Protein AF-A0A2A3YJY1-F1 (afdb_monomer)

InterPro domains:
  IPR009937 Putative Actinobacterial Holin-X, holin superfamily III [PF07332] (18-132)

Foldseek 3Di:
DDDDPPDVPDDPPPQPPVNVVVVVVVVVVVVVVVVVVVVVVVVVVVVVVVVVVVVVVVVVVVVVVVVVVVVLVVQLVVVVVVVDDSVVSNVVSVVVVVVVVVVVVVVVVVVVVVDDDPPVVVVVVVVVVVVVVPPDPPPPPPCVVVCCVVPVPDDDDPDD

pLDDT: mean 82.53, std 15.8, range [40.16, 98.38]

Radius of gyration: 38.74 Å; Cα contacts (8 Å, |Δi|>4): 19; chains: 1; bounding box: 113×34×99 Å

Solvent-accessible surface area (backbone atoms only — not comparable to full-atom values): 9510 Å² total; per-residue (Å²): 136,83,88,83,81,88,67,90,81,63,75,85,73,74,72,47,74,68,56,53,54,48,52,53,50,52,52,54,51,50,51,54,52,50,52,49,54,52,52,50,51,52,52,50,54,50,51,52,54,51,47,51,53,53,52,52,50,50,51,50,50,51,50,52,54,52,51,48,55,50,48,53,51,50,51,22,54,52,46,24,73,75,72,41,53,69,71,58,20,47,49,50,54,50,50,53,51,51,51,52,48,51,53,52,49,50,52,49,51,58,51,55,73,67,60,72,77,63,63,70,59,54,53,51,52,49,50,52,50,44,63,73,68,60,72,74,78,83,72,75,75,67,60,67,70,59,47,47,75,75,60,65,77,81,87,78,82,84,75,133

Sequence (160 aa):
MINTTNDPSTPPTQRSIGELVQSIRDELLGVVHHEIDIAKKEITGIAIKAGIIAACAAVLLFLLLSAWVMLLFAAATGLQALGLPYWGAFLIVAGVFILIGAIAGLVAFLVFKKIKAPETTIETAQSAVDAVQGKRRSNAVSYDDTFEELYGKQVSSRTE

Secondary structure (DSSP, 8-state):
-------TTS------HHHHHHHHHHHHHHHHHHHHHHHHHHHHHHHHHHHHHHHHHHHHHHHHHHHHHHHHHHHHHHHHHTT--HHHHHHHHHHHHHHHHHHHHHHHHHHHHH----HHHHHHHHHHHHHHTT--------HHHHHHHHH-S-------

Organism: NCBI:txid47845

Structure (mmCIF, N/CA/C/O backbone):
data_AF-A0A2A3YJY1-F1
#
_entry.id   AF-A0A2A3YJY1-F1
#
loop_
_atom_site.group_PDB
_atom_site.id
_atom_site.type_symbol
_atom_site.label_atom_id
_atom_site.label_alt_id
_atom_site.label_comp_id
_atom_site.label_asym_id
_atom_site.label_entity_id
_atom_site.label_seq_id
_atom_site.pdbx_PDB_ins_code
_atom_site.Cartn_x
_atom_site.Cartn_y
_atom_site.Cartn_z
_atom_site.occupancy
_atom_site.B_iso_or_equiv
_atom_site.auth_seq_id
_atom_site.auth_comp_id
_atom_site.auth_asym_id
_atom_site.auth_atom_id
_atom_site.pdbx_PDB_model_num
ATOM 1 N N . MET A 1 1 ? 2.215 5.989 57.780 1.00 40.16 1 MET A N 1
ATOM 2 C CA . MET A 1 1 ? 1.548 6.471 59.008 1.00 40.16 1 MET A CA 1
ATOM 3 C C . MET A 1 1 ? 0.056 6.492 58.728 1.00 40.16 1 MET A C 1
ATOM 5 O O . MET A 1 1 ? -0.365 7.231 57.852 1.00 40.16 1 MET A O 1
ATOM 9 N N . ILE A 1 2 ? -0.700 5.592 59.355 1.00 46.91 2 ILE A N 1
ATOM 10 C CA . ILE A 1 2 ? -2.145 5.423 59.147 1.00 46.91 2 ILE A CA 1
ATOM 11 C C . ILE A 1 2 ? -2.829 6.370 60.136 1.00 46.91 2 ILE A C 1
ATOM 13 O O . ILE A 1 2 ? -2.597 6.241 61.335 1.00 46.91 2 ILE A O 1
ATOM 17 N N . ASN A 1 3 ? -3.599 7.348 59.655 1.00 50.44 3 ASN A N 1
ATOM 18 C CA . ASN A 1 3 ? -4.328 8.259 60.535 1.00 50.44 3 ASN A CA 1
ATOM 19 C C . ASN A 1 3 ? -5.602 7.560 61.032 1.00 50.44 3 ASN A C 1
ATOM 21 O O . ASN A 1 3 ? -6.593 7.470 60.312 1.00 50.44 3 ASN A O 1
ATOM 25 N N . THR A 1 4 ? -5.543 7.006 62.240 1.00 64.31 4 THR A N 1
ATOM 26 C CA . THR A 1 4 ? -6.674 6.398 62.944 1.00 64.31 4 THR A CA 1
ATOM 27 C C . THR A 1 4 ? -7.282 7.427 63.898 1.00 64.31 4 THR A C 1
ATOM 29 O O . THR A 1 4 ? -6.865 7.526 65.049 1.00 64.31 4 THR A O 1
ATOM 32 N N . THR A 1 5 ? -8.276 8.190 63.446 1.00 55.41 5 THR A N 1
ATOM 33 C CA . THR A 1 5 ? -9.121 9.014 64.327 1.00 55.41 5 THR A CA 1
ATOM 34 C C . THR A 1 5 ? -10.556 8.498 64.273 1.00 55.41 5 THR A C 1
ATOM 36 O O . THR A 1 5 ? -11.427 9.108 63.661 1.00 55.41 5 THR A O 1
ATOM 39 N N . ASN A 1 6 ? -10.791 7.337 64.891 1.00 61.62 6 ASN A N 1
ATOM 40 C CA . ASN A 1 6 ? -12.126 6.968 65.360 1.00 61.62 6 ASN A CA 1
ATOM 41 C C . ASN A 1 6 ? -12.309 7.636 66.728 1.00 61.62 6 ASN A C 1
ATOM 43 O O . ASN A 1 6 ? -11.889 7.090 67.746 1.00 61.62 6 ASN A O 1
ATOM 47 N N . ASP A 1 7 ? -12.869 8.844 66.726 1.00 58.28 7 ASP A N 1
ATOM 48 C CA . ASP A 1 7 ? -13.329 9.531 67.933 1.00 58.28 7 ASP A CA 1
ATOM 49 C C . ASP A 1 7 ? -14.748 9.029 68.282 1.00 58.28 7 ASP A C 1
ATOM 51 O O . ASP A 1 7 ? -15.669 9.223 67.482 1.00 58.28 7 ASP A O 1
ATOM 55 N N . PRO A 1 8 ? -14.960 8.375 69.441 1.00 59.31 8 PRO A N 1
ATOM 56 C CA . PRO A 1 8 ? -16.263 7.847 69.853 1.00 59.31 8 PRO A CA 1
ATOM 57 C C . PRO A 1 8 ? -17.280 8.922 70.295 1.00 59.31 8 PRO A C 1
ATOM 59 O O . PRO A 1 8 ? -18.373 8.570 70.734 1.00 59.31 8 PRO A O 1
ATOM 62 N N . SER A 1 9 ? -16.952 10.215 70.188 1.00 53.97 9 SER A N 1
ATOM 63 C CA . SER A 1 9 ? -17.766 11.327 70.715 1.00 53.97 9 SER A CA 1
ATOM 64 C C . SER A 1 9 ? -18.674 12.008 69.683 1.00 53.97 9 SER A C 1
ATOM 66 O O . SER A 1 9 ? -19.394 12.945 70.027 1.00 53.97 9 SER A O 1
ATOM 68 N N . THR A 1 10 ? -18.668 11.566 68.422 1.00 56.56 10 THR A N 1
ATOM 69 C CA . THR A 1 10 ? -19.586 12.102 67.404 1.00 56.56 10 THR A CA 1
ATOM 70 C C . THR A 1 10 ? -20.846 11.231 67.386 1.00 56.56 10 THR A C 1
ATOM 72 O O . THR A 1 10 ? -20.720 10.025 67.159 1.00 56.56 10 THR A O 1
ATOM 75 N N . PRO A 1 11 ? -22.058 11.773 67.632 1.00 55.31 11 PRO A N 1
ATOM 76 C CA . PRO A 1 11 ? -23.281 10.990 67.482 1.00 55.31 11 PRO A CA 1
ATOM 77 C C . PRO A 1 11 ? -23.315 10.407 66.064 1.00 55.31 11 PRO A C 1
ATOM 79 O O . PRO A 1 11 ? -22.800 11.060 65.154 1.00 55.31 11 PRO A O 1
ATOM 82 N N . PRO A 1 12 ? -23.881 9.208 65.838 1.00 57.81 12 PRO A N 1
ATOM 83 C CA . PRO A 1 12 ? -24.024 8.675 64.492 1.00 57.81 12 PRO A CA 1
ATOM 84 C C . PRO A 1 12 ? -24.891 9.654 63.702 1.00 57.81 12 PRO A C 1
ATOM 86 O O . PRO A 1 12 ? -26.117 9.637 63.810 1.00 57.81 12 PRO A O 1
ATOM 89 N N . THR A 1 13 ? -24.258 10.560 62.956 1.00 60.91 13 THR A N 1
ATOM 90 C CA . THR A 1 13 ? -24.938 11.448 62.026 1.00 60.91 13 THR A CA 1
ATOM 91 C C . THR A 1 13 ? -25.594 10.519 61.024 1.00 60.91 13 THR A C 1
ATOM 93 O O . THR A 1 13 ? -24.915 9.918 60.190 1.00 60.91 13 THR A O 1
ATOM 96 N N . GLN A 1 14 ? -26.902 10.305 61.175 1.00 63.47 14 GLN A N 1
ATOM 97 C CA . GLN A 1 14 ? -27.704 9.602 60.188 1.00 63.47 14 GLN A CA 1
ATOM 98 C C . GLN A 1 14 ? -27.512 10.381 58.891 1.00 63.47 14 GLN A C 1
ATOM 100 O O . GLN A 1 14 ? -28.045 11.482 58.761 1.00 63.47 14 GLN A O 1
ATOM 105 N N . ARG A 1 15 ? -26.667 9.862 57.988 1.00 65.81 15 ARG A N 1
ATOM 106 C CA . ARG A 1 15 ? -26.439 10.475 56.677 1.00 65.81 15 ARG A CA 1
ATOM 107 C C . ARG A 1 15 ? -27.800 10.758 56.072 1.00 65.81 15 ARG A C 1
ATOM 109 O O . ARG A 1 15 ? -28.651 9.863 56.035 1.00 65.81 15 ARG A O 1
ATOM 116 N N . SER A 1 16 ? -28.021 11.994 55.640 1.00 81.12 16 SER A N 1
ATOM 117 C CA . SER A 1 16 ? -29.314 12.326 55.056 1.00 81.12 16 SER A CA 1
ATOM 118 C C . SER A 1 16 ? -29.502 11.513 53.771 1.00 81.12 16 SER A C 1
ATOM 120 O O . SER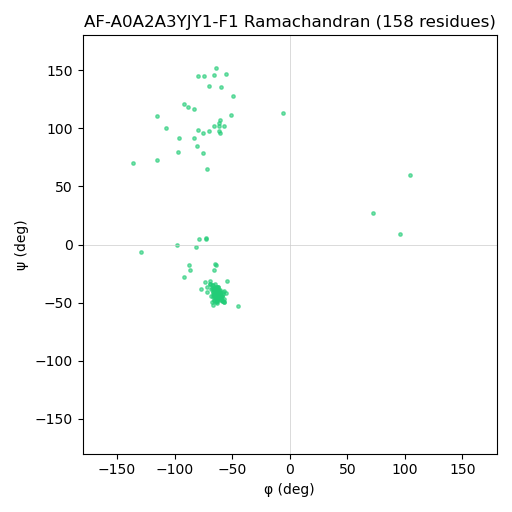 A 1 16 ? -28.535 11.173 53.086 1.00 81.12 16 SER A O 1
ATOM 122 N N . ILE A 1 17 ? -30.749 11.209 53.406 1.00 80.94 17 ILE A N 1
ATOM 123 C CA . ILE A 1 17 ? -31.055 10.511 52.144 1.00 80.94 17 ILE A CA 1
ATOM 124 C C . ILE A 1 17 ? -30.440 11.260 50.946 1.00 80.94 17 ILE A C 1
ATOM 126 O O . ILE A 1 17 ? -30.006 10.633 49.982 1.00 80.94 17 ILE A O 1
ATOM 130 N N . GLY A 1 18 ? -30.331 12.591 51.039 1.00 84.19 18 GLY A N 1
ATOM 131 C CA . GLY A 1 18 ? -29.643 13.416 50.048 1.00 84.19 18 GLY A CA 1
ATOM 132 C C . GLY A 1 18 ? -28.150 13.101 49.930 1.00 84.19 18 GLY A C 1
ATOM 133 O O . GLY A 1 18 ? -27.657 12.944 48.818 1.00 84.19 18 GLY A O 1
ATOM 134 N N . GLU A 1 19 ?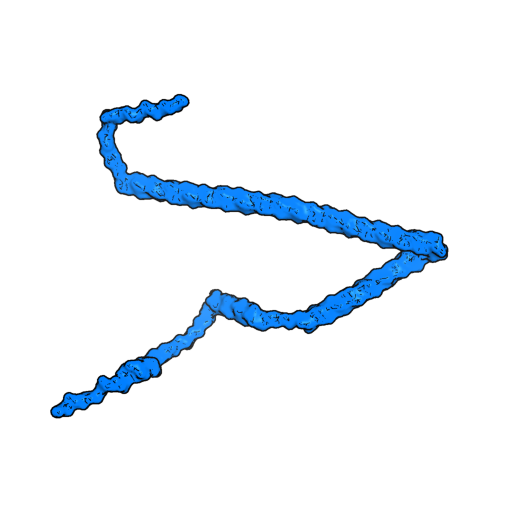 -27.450 12.922 51.051 1.00 84.12 19 GLU A N 1
ATOM 135 C CA . GLU A 1 19 ? -26.019 12.576 51.070 1.00 84.12 19 GLU A CA 1
ATOM 136 C C . GLU A 1 19 ? -25.763 11.151 50.560 1.00 84.12 19 GLU A C 1
ATOM 138 O O . GLU A 1 19 ? -24.762 10.908 49.891 1.00 84.12 19 GLU A O 1
ATOM 143 N N . LEU A 1 20 ? -26.681 10.213 50.823 1.00 86.12 20 LEU A N 1
ATOM 144 C CA . LEU A 1 20 ? -26.573 8.825 50.357 1.00 86.12 20 LEU A CA 1
ATOM 145 C C . LEU A 1 20 ? -26.811 8.700 48.843 1.00 86.12 20 LEU A C 1
ATOM 147 O O . LEU A 1 20 ? -26.106 7.976 48.145 1.00 86.12 20 LEU A O 1
ATOM 151 N N . VAL A 1 21 ? -27.793 9.436 48.314 1.00 88.31 21 VAL A N 1
ATOM 152 C CA . VAL A 1 21 ? -28.033 9.511 46.864 1.00 88.31 21 VAL A CA 1
ATOM 153 C C . VAL A 1 21 ? -26.858 10.183 46.160 1.00 88.31 21 VAL A C 1
ATOM 155 O O . VAL A 1 21 ? -26.482 9.763 45.065 1.00 88.31 21 VAL A O 1
ATOM 158 N N . GLN A 1 22 ? -26.269 11.207 46.777 1.00 87.81 22 GLN A N 1
ATOM 159 C CA . GLN A 1 22 ? -25.105 11.891 46.231 1.00 87.81 22 GLN A CA 1
ATOM 160 C C . GLN A 1 22 ? -23.875 10.974 46.203 1.00 87.81 22 GLN A C 1
ATOM 162 O O . GLN A 1 22 ? -23.248 10.865 45.154 1.00 87.81 22 GLN A O 1
ATOM 167 N N . SER A 1 23 ? -23.612 10.210 47.270 1.00 86.94 23 SER A N 1
ATOM 168 C CA . SER A 1 23 ? -22.491 9.260 47.289 1.00 86.94 23 SER A CA 1
ATOM 169 C C . SER A 1 23 ? -22.646 8.136 46.261 1.00 86.94 23 SER A C 1
ATOM 171 O O . SER A 1 23 ? -21.685 7.805 45.577 1.00 86.94 23 SER A O 1
ATOM 173 N N . ILE A 1 24 ? -23.858 7.589 46.087 1.00 89.31 24 ILE A N 1
ATOM 174 C CA . ILE A 1 24 ? -24.114 6.556 45.066 1.00 89.31 24 ILE A CA 1
ATOM 175 C C . ILE A 1 24 ? -23.894 7.121 43.655 1.00 89.31 24 ILE A C 1
ATOM 177 O O . ILE A 1 24 ? -23.320 6.450 42.801 1.00 89.31 24 ILE A O 1
ATOM 181 N N . ARG A 1 25 ? -24.324 8.360 43.385 1.00 88.50 25 ARG A N 1
ATOM 182 C CA . ARG A 1 25 ? -24.078 9.009 42.085 1.00 88.50 25 ARG A CA 1
ATOM 183 C C . ARG A 1 25 ? -22.591 9.204 41.824 1.00 88.50 25 ARG A C 1
ATOM 185 O O . ARG A 1 25 ? -22.147 8.912 40.718 1.00 88.50 25 ARG A O 1
ATOM 192 N N . ASP A 1 26 ? -21.843 9.653 42.822 1.00 91.25 26 ASP A N 1
ATOM 193 C CA . ASP A 1 26 ? -20.402 9.864 42.695 1.00 91.25 26 ASP A CA 1
ATOM 194 C C . ASP A 1 26 ? -19.653 8.541 42.456 1.00 91.25 26 ASP A C 1
ATOM 196 O O . ASP A 1 26 ? -18.751 8.488 41.621 1.00 91.25 26 ASP A O 1
ATOM 200 N N . GLU A 1 27 ? -20.079 7.444 43.091 1.00 90.00 27 GLU A N 1
ATOM 201 C CA . GLU A 1 27 ? -19.541 6.101 42.834 1.00 90.00 27 GLU A CA 1
ATOM 202 C C . GLU A 1 27 ? -19.834 5.623 41.402 1.00 90.00 27 GLU A C 1
ATOM 204 O O . GLU A 1 27 ? -18.928 5.155 40.707 1.00 90.00 27 GLU A O 1
ATOM 209 N N . LEU A 1 28 ? -21.070 5.797 40.916 1.00 90.94 28 LEU A N 1
ATOM 210 C CA . LEU A 1 28 ? -21.439 5.431 39.543 1.00 90.94 28 LEU A CA 1
ATOM 211 C C . LEU A 1 28 ? -20.686 6.271 38.501 1.00 90.94 28 LEU A C 1
ATOM 213 O O . LEU A 1 28 ? -20.213 5.734 37.497 1.00 90.94 28 LEU A O 1
ATOM 217 N N . LEU A 1 29 ? -20.531 7.576 38.743 1.00 92.69 29 LEU A N 1
ATOM 218 C CA . LEU A 1 29 ? -19.733 8.458 37.891 1.00 92.69 29 LEU A CA 1
ATOM 219 C C . LEU A 1 29 ? -18.254 8.059 37.903 1.00 92.69 29 LEU A C 1
ATOM 221 O O . LEU A 1 29 ? -17.613 8.104 36.852 1.00 92.69 29 LEU A O 1
ATOM 225 N N . GLY A 1 30 ? -17.726 7.630 39.052 1.00 92.44 30 GLY A N 1
ATOM 226 C CA . GLY A 1 30 ? -16.366 7.113 39.182 1.00 92.44 30 GLY A CA 1
ATOM 227 C C . GLY A 1 30 ? -16.119 5.866 38.330 1.00 92.44 30 GLY A C 1
ATOM 228 O O . GLY A 1 30 ? -15.113 5.801 37.625 1.00 92.44 30 GLY A O 1
ATOM 229 N N . VAL A 1 31 ? -17.057 4.913 38.319 1.00 93.81 31 VAL A N 1
ATOM 230 C CA . VAL A 1 31 ? -16.966 3.699 37.484 1.00 93.81 31 VAL A CA 1
ATOM 231 C C . VAL A 1 31 ? -16.982 4.043 35.995 1.00 93.81 31 VAL A C 1
ATOM 233 O O . VAL A 1 31 ? -16.150 3.540 35.244 1.00 93.81 31 VAL A O 1
ATOM 236 N N . VAL A 1 32 ? -17.878 4.936 35.563 1.00 94.69 32 VAL A N 1
ATOM 237 C CA . VAL A 1 32 ? -17.947 5.356 34.152 1.00 94.69 32 VAL A CA 1
ATOM 238 C C . VAL A 1 32 ? -16.646 6.029 33.708 1.00 94.69 32 VAL A C 1
ATOM 240 O O . VAL A 1 32 ? -16.124 5.699 32.646 1.00 94.69 32 VAL A O 1
ATOM 243 N N . HIS A 1 33 ? -16.087 6.936 34.517 1.00 95.19 33 HIS A N 1
ATOM 244 C CA . HIS A 1 33 ? -14.799 7.568 34.201 1.00 95.19 33 HIS A CA 1
ATOM 245 C C . HIS A 1 33 ? -13.659 6.549 34.158 1.00 95.19 33 HIS A C 1
ATOM 247 O O . HIS A 1 33 ? -12.810 6.627 33.273 1.00 95.19 33 HIS A O 1
ATOM 253 N N . HIS A 1 34 ? -13.664 5.568 35.061 1.00 94.75 34 HIS A N 1
ATOM 254 C CA . HIS A 1 34 ? -12.671 4.500 35.058 1.00 94.75 34 HIS A CA 1
ATOM 255 C C . HIS A 1 34 ? -12.727 3.661 33.775 1.00 94.75 34 HIS A C 1
ATOM 257 O O . HIS A 1 34 ? -11.692 3.411 33.156 1.00 94.75 34 HIS A O 1
ATOM 263 N N . GLU A 1 35 ? -13.929 3.285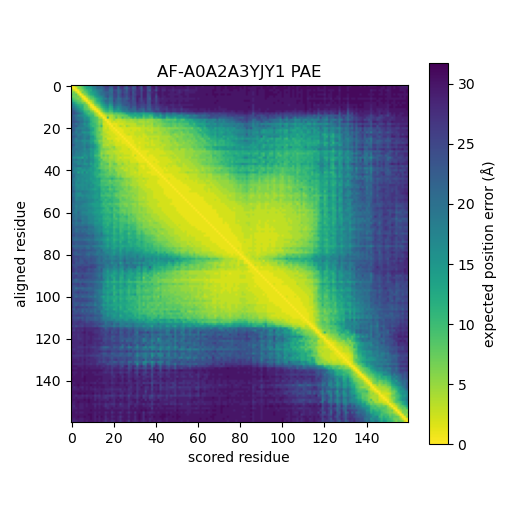 33.339 1.00 92.62 35 GLU A N 1
ATOM 264 C CA . GLU A 1 35 ? -14.129 2.518 32.107 1.00 92.62 35 GLU A CA 1
ATOM 265 C C . GLU A 1 35 ? -13.686 3.320 30.874 1.00 92.62 35 GLU A C 1
ATOM 267 O O . GLU A 1 35 ? -13.007 2.798 29.988 1.00 92.62 35 GLU A O 1
ATOM 272 N N . ILE A 1 36 ? -13.987 4.624 30.848 1.00 95.06 36 ILE A N 1
ATOM 273 C CA . ILE A 1 36 ? -13.514 5.539 29.802 1.00 95.06 36 ILE A CA 1
ATOM 274 C C . ILE A 1 36 ? -11.985 5.629 29.806 1.00 95.06 36 ILE A C 1
ATOM 276 O O . ILE A 1 36 ? -11.373 5.599 28.739 1.00 95.06 36 ILE A O 1
ATOM 280 N N . ASP A 1 37 ? -11.350 5.723 30.974 1.00 96.12 37 ASP A N 1
ATOM 281 C CA . ASP A 1 37 ? -9.892 5.799 31.085 1.00 96.12 37 ASP A CA 1
ATOM 282 C C . ASP A 1 37 ? -9.209 4.521 30.585 1.00 96.12 37 ASP A C 1
ATOM 284 O O . ASP A 1 37 ? -8.156 4.593 29.939 1.00 96.12 37 ASP A O 1
ATOM 288 N N . ILE A 1 38 ? -9.803 3.353 30.844 1.00 95.31 38 ILE A N 1
ATOM 289 C CA . ILE A 1 38 ? -9.328 2.072 30.310 1.00 95.31 38 ILE A CA 1
ATOM 290 C C . ILE A 1 38 ? -9.511 2.036 28.791 1.00 95.31 38 ILE A C 1
ATOM 292 O O . ILE A 1 38 ? -8.533 1.825 28.069 1.00 95.31 38 ILE A O 1
ATOM 296 N N . ALA A 1 39 ? -10.719 2.322 28.298 1.00 94.62 39 ALA A N 1
ATOM 297 C CA . ALA A 1 39 ? -11.017 2.327 26.867 1.00 94.62 39 ALA A CA 1
ATOM 298 C C . ALA A 1 39 ? -10.108 3.305 26.105 1.00 94.62 39 ALA A C 1
ATOM 300 O O . ALA A 1 39 ? -9.563 2.985 25.048 1.00 94.62 39 ALA A O 1
ATOM 301 N N . LYS A 1 40 ? -9.856 4.489 26.673 1.00 94.94 40 LYS A N 1
ATOM 302 C CA . LYS A 1 40 ? -8.946 5.487 26.105 1.00 94.94 40 LYS A CA 1
ATOM 303 C C . LYS A 1 40 ? -7.515 4.968 26.017 1.00 94.94 40 LYS A C 1
ATOM 305 O O . LYS A 1 40 ? -6.852 5.203 25.004 1.00 94.94 40 LYS A O 1
ATOM 310 N N . LYS A 1 41 ? -7.020 4.269 27.043 1.00 95.69 41 LYS A N 1
ATOM 311 C CA . LYS A 1 41 ? -5.683 3.651 27.019 1.00 95.69 41 LYS A CA 1
ATOM 312 C C . LYS A 1 41 ? -5.587 2.569 25.949 1.00 95.69 41 LYS A C 1
ATOM 314 O O . LYS A 1 41 ? -4.597 2.544 25.219 1.00 95.69 41 LYS A O 1
ATOM 319 N N . GLU A 1 42 ? -6.608 1.727 25.823 1.00 93.38 42 GLU A N 1
ATOM 320 C CA . GLU A 1 42 ? -6.648 0.671 24.809 1.00 93.38 42 GLU A CA 1
ATOM 321 C C . GLU A 1 42 ? -6.637 1.257 23.392 1.00 93.38 42 GLU A C 1
ATOM 323 O O . GLU A 1 42 ? -5.760 0.924 22.589 1.00 93.38 42 GLU A O 1
ATOM 328 N N . ILE A 1 43 ? -7.520 2.221 23.116 1.00 96.38 43 ILE A N 1
ATOM 329 C CA . ILE A 1 43 ? -7.587 2.909 21.820 1.00 96.38 43 ILE A CA 1
ATOM 330 C C . ILE A 1 43 ? -6.271 3.627 21.513 1.00 96.38 43 ILE A C 1
ATOM 332 O O . ILE A 1 43 ? -5.773 3.548 20.391 1.00 96.38 43 ILE A O 1
ATOM 336 N N . THR A 1 44 ? -5.666 4.294 22.499 1.00 96.06 44 THR A N 1
ATOM 337 C CA . THR A 1 44 ? -4.378 4.982 22.314 1.00 96.06 44 THR A CA 1
ATOM 338 C C . THR A 1 44 ? -3.268 3.989 21.970 1.00 96.06 44 THR A C 1
ATOM 340 O O . THR A 1 44 ? -2.490 4.226 21.047 1.00 96.06 44 THR A O 1
ATOM 343 N N . GLY A 1 45 ? -3.208 2.848 22.663 1.00 93.81 45 GLY A N 1
ATOM 344 C CA . GLY A 1 45 ? -2.241 1.790 22.371 1.00 93.81 45 GLY A CA 1
ATOM 345 C C . GLY A 1 45 ? -2.400 1.220 20.960 1.00 93.81 45 GLY A C 1
ATOM 346 O O . GLY A 1 45 ? -1.403 1.026 20.258 1.00 93.81 45 GLY A O 1
ATOM 347 N N . ILE A 1 46 ? -3.643 1.002 20.518 1.00 95.50 46 ILE A N 1
ATOM 348 C CA . ILE A 1 46 ? -3.954 0.564 19.150 1.00 95.50 46 ILE A CA 1
ATOM 349 C C . ILE A 1 46 ? -3.535 1.635 18.138 1.00 95.50 46 ILE A C 1
ATOM 351 O 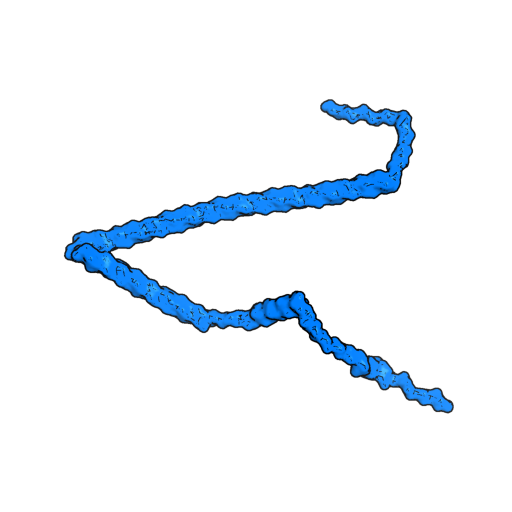O . ILE A 1 46 ? -2.848 1.315 17.169 1.00 95.50 46 ILE A O 1
ATOM 355 N N . ALA A 1 47 ? -3.881 2.901 18.377 1.00 96.69 47 ALA A N 1
ATOM 356 C CA . ALA A 1 47 ? -3.560 4.014 17.487 1.00 96.69 47 ALA A CA 1
ATOM 357 C C . ALA A 1 47 ? -2.047 4.195 17.305 1.00 96.69 47 ALA A C 1
ATOM 359 O O . ALA A 1 47 ? -1.584 4.377 16.182 1.00 96.69 47 ALA A O 1
ATOM 360 N N . ILE A 1 48 ? -1.261 4.082 18.382 1.00 97.25 48 ILE A N 1
ATOM 361 C CA . ILE A 1 48 ? 0.204 4.167 18.310 1.00 97.25 48 ILE A CA 1
ATOM 362 C C . ILE A 1 48 ? 0.766 3.015 17.472 1.00 97.25 48 ILE A C 1
ATOM 364 O O . ILE A 1 48 ? 1.557 3.249 16.560 1.00 97.25 48 ILE A O 1
ATOM 368 N N . LYS A 1 49 ? 0.344 1.771 17.739 1.00 95.88 49 LYS A N 1
ATOM 369 C CA . LYS A 1 49 ? 0.812 0.599 16.980 1.00 95.88 49 LYS A CA 1
ATOM 370 C C . LYS A 1 49 ? 0.440 0.702 15.503 1.00 95.88 49 LYS A C 1
ATOM 372 O O . LYS A 1 49 ? 1.293 0.490 14.646 1.00 95.88 49 LYS A O 1
ATOM 377 N N . ALA A 1 50 ? -0.805 1.069 15.208 1.00 97.00 50 ALA A N 1
ATOM 378 C CA . ALA A 1 50 ? -1.271 1.295 13.846 1.00 97.00 50 ALA A CA 1
ATOM 379 C C . ALA A 1 50 ? -0.485 2.424 13.163 1.00 97.00 50 ALA A C 1
ATOM 381 O O . ALA A 1 50 ? -0.087 2.275 12.012 1.00 97.00 50 ALA A O 1
ATOM 382 N N . GLY A 1 51 ? -0.190 3.510 13.884 1.00 97.56 51 GLY A N 1
ATOM 383 C CA . GLY A 1 51 ? 0.633 4.616 13.399 1.00 97.56 51 GLY A CA 1
ATOM 384 C C . GLY A 1 51 ? 2.057 4.185 13.046 1.00 97.56 51 GLY A C 1
ATOM 385 O O . GLY A 1 51 ? 2.552 4.542 11.981 1.00 97.56 51 GLY A O 1
ATOM 386 N N . ILE A 1 52 ? 2.695 3.362 13.885 1.00 98.12 52 ILE A N 1
ATOM 387 C CA . ILE A 1 52 ? 4.027 2.801 13.602 1.00 98.12 52 ILE A CA 1
ATOM 388 C C . ILE A 1 52 ? 3.979 1.904 12.364 1.00 98.12 52 ILE A C 1
ATOM 390 O O . ILE A 1 52 ? 4.810 2.054 11.473 1.00 98.12 52 ILE A O 1
ATOM 394 N N . ILE A 1 53 ? 2.995 1.004 12.274 1.00 97.81 53 ILE A N 1
ATOM 395 C CA . ILE A 1 53 ? 2.836 0.119 11.111 1.00 97.81 53 ILE A CA 1
ATOM 396 C C . ILE A 1 53 ? 2.631 0.945 9.839 1.00 97.81 53 ILE A C 1
ATOM 398 O O . ILE A 1 53 ? 3.288 0.684 8.836 1.00 97.81 53 ILE A O 1
ATOM 402 N N . ALA A 1 54 ? 1.771 1.963 9.883 1.00 97.88 54 ALA A N 1
ATOM 403 C CA . ALA A 1 54 ? 1.521 2.848 8.753 1.00 97.88 54 ALA A CA 1
ATOM 404 C C . ALA A 1 54 ? 2.782 3.626 8.345 1.00 97.88 54 ALA A C 1
ATOM 406 O O . ALA A 1 54 ? 3.091 3.705 7.158 1.00 97.88 54 ALA A O 1
ATOM 407 N N . ALA A 1 55 ? 3.546 4.143 9.311 1.00 98.00 55 ALA A N 1
ATOM 408 C CA . ALA A 1 55 ? 4.804 4.836 9.047 1.00 98.00 55 ALA A CA 1
ATOM 409 C C . ALA A 1 55 ? 5.844 3.899 8.414 1.00 98.00 55 ALA A C 1
ATOM 411 O O . ALA A 1 55 ? 6.433 4.234 7.387 1.00 98.00 55 ALA A O 1
ATOM 412 N N . CYS A 1 56 ? 6.032 2.698 8.970 1.00 98.06 56 CYS A N 1
ATOM 413 C CA . CYS A 1 56 ? 6.916 1.688 8.394 1.00 98.06 56 CYS A CA 1
ATOM 414 C C . CYS A 1 56 ? 6.464 1.278 6.989 1.00 98.06 56 CYS A C 1
ATOM 416 O O . CYS A 1 56 ? 7.294 1.200 6.090 1.00 98.06 56 CYS A O 1
ATOM 418 N N . ALA A 1 57 ? 5.165 1.064 6.773 1.00 98.12 57 ALA A N 1
ATOM 419 C CA . ALA A 1 57 ? 4.618 0.736 5.461 1.00 98.12 57 ALA A CA 1
ATOM 420 C C . ALA A 1 57 ? 4.857 1.862 4.445 1.00 98.12 57 ALA A C 1
ATOM 422 O O . ALA A 1 57 ? 5.241 1.581 3.312 1.00 98.12 57 ALA A O 1
ATOM 423 N N . ALA A 1 58 ? 4.703 3.127 4.847 1.00 98.12 58 ALA A N 1
ATOM 424 C CA . ALA A 1 58 ? 4.984 4.276 3.990 1.00 98.12 58 ALA A CA 1
ATOM 425 C C . ALA A 1 58 ? 6.469 4.352 3.602 1.00 98.12 58 ALA A C 1
ATOM 427 O O . ALA A 1 58 ? 6.789 4.524 2.426 1.00 98.12 58 ALA A O 1
ATOM 428 N N . VAL A 1 59 ? 7.375 4.164 4.567 1.00 98.38 59 VAL A N 1
ATOM 429 C CA . VAL A 1 59 ? 8.825 4.133 4.315 1.00 98.38 59 VAL A CA 1
ATOM 430 C C . VAL A 1 59 ? 9.190 2.964 3.401 1.00 98.38 59 VAL A C 1
ATOM 432 O O . VAL A 1 59 ? 9.892 3.160 2.413 1.00 98.38 59 VAL A O 1
ATOM 435 N N . LEU A 1 60 ? 8.681 1.761 3.678 1.00 98.25 60 LEU A N 1
ATOM 436 C CA . LEU A 1 60 ? 8.905 0.587 2.836 1.00 98.25 60 LEU A CA 1
ATOM 437 C C . LEU A 1 60 ? 8.410 0.824 1.410 1.00 98.25 60 LEU A C 1
ATOM 439 O O . LEU A 1 60 ? 9.156 0.580 0.468 1.00 98.25 60 LEU A O 1
ATOM 443 N N . LEU A 1 61 ? 7.194 1.347 1.239 1.00 98.12 61 LEU A N 1
ATOM 444 C CA . LEU A 1 61 ? 6.639 1.638 -0.081 1.00 98.12 61 LEU A CA 1
ATOM 445 C C . LEU A 1 61 ? 7.487 2.670 -0.834 1.00 98.12 61 LEU A C 1
ATOM 447 O O . LEU A 1 61 ? 7.767 2.484 -2.017 1.00 98.12 61 LEU A O 1
ATOM 451 N N . PHE A 1 62 ? 7.947 3.720 -0.149 1.00 98.38 62 PHE A N 1
ATOM 452 C CA . PHE A 1 62 ? 8.843 4.719 -0.727 1.00 98.38 62 PHE A CA 1
ATOM 453 C C . PHE A 1 62 ? 10.187 4.114 -1.161 1.00 98.38 62 PHE A C 1
ATOM 455 O O . PHE A 1 62 ? 10.657 4.390 -2.268 1.00 98.38 62 PHE A O 1
ATOM 462 N N . LEU A 1 63 ? 10.793 3.257 -0.332 1.00 98.25 63 LEU A N 1
ATOM 463 C CA . LEU A 1 63 ? 12.042 2.568 -0.668 1.00 98.25 63 LEU A CA 1
ATOM 464 C C . LEU A 1 63 ? 11.854 1.600 -1.836 1.00 98.25 63 LEU A C 1
ATOM 466 O O . LEU A 1 63 ? 12.685 1.587 -2.739 1.00 98.25 63 LEU A O 1
ATOM 470 N N . LEU A 1 64 ? 10.770 0.821 -1.848 1.00 98.06 64 LEU A N 1
ATOM 471 C CA . LEU A 1 64 ? 10.462 -0.106 -2.937 1.00 98.06 64 LEU A CA 1
ATOM 472 C C . LEU A 1 64 ? 10.249 0.647 -4.253 1.00 98.06 64 LEU A C 1
ATOM 474 O O . LEU A 1 64 ? 10.801 0.246 -5.274 1.00 98.06 64 LEU A O 1
ATOM 478 N N . LEU A 1 65 ? 9.511 1.760 -4.229 1.00 97.56 65 LEU A N 1
ATOM 479 C CA . LEU A 1 65 ? 9.311 2.599 -5.409 1.00 97.56 65 LEU A CA 1
ATOM 480 C C . LEU A 1 65 ? 10.632 3.215 -5.896 1.00 97.56 65 LEU A C 1
ATOM 482 O O . LEU A 1 65 ? 10.911 3.219 -7.093 1.00 97.56 65 LEU A O 1
ATOM 486 N N . SER A 1 66 ? 11.474 3.689 -4.976 1.00 97.69 66 SER A N 1
ATOM 487 C CA . SER A 1 66 ? 12.790 4.248 -5.308 1.00 97.69 66 SER A CA 1
ATOM 488 C C . SER A 1 66 ? 13.726 3.189 -5.902 1.00 97.69 66 SER A C 1
ATOM 490 O O . SER A 1 66 ? 14.365 3.422 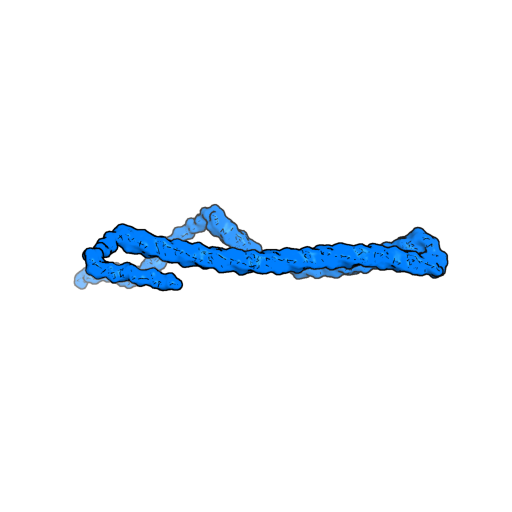-6.930 1.00 97.69 66 SER A O 1
ATOM 492 N N . ALA A 1 67 ? 13.772 2.000 -5.295 1.00 97.62 67 ALA A N 1
ATOM 493 C CA . ALA A 1 67 ? 14.544 0.863 -5.785 1.00 97.62 67 ALA A CA 1
ATOM 494 C C . ALA A 1 67 ? 14.052 0.404 -7.161 1.00 97.62 67 ALA A C 1
ATOM 496 O O . ALA A 1 67 ? 14.865 0.106 -8.030 1.00 97.62 67 ALA A O 1
ATOM 497 N N . TRP A 1 68 ? 12.737 0.409 -7.386 1.00 96.62 68 TRP A N 1
ATOM 498 C CA . TRP A 1 68 ? 12.141 0.086 -8.676 1.00 96.62 68 TRP A CA 1
ATOM 499 C C . TRP A 1 68 ? 12.634 1.013 -9.787 1.00 96.62 68 TRP A C 1
ATOM 501 O O . TRP A 1 68 ? 13.103 0.533 -10.816 1.00 96.62 68 TRP A O 1
ATOM 511 N N . VAL A 1 69 ? 12.610 2.333 -9.566 1.00 95.50 69 VAL A N 1
ATOM 512 C CA . VAL A 1 69 ? 13.134 3.309 -10.539 1.00 95.50 69 VAL A CA 1
ATOM 513 C C . VAL A 1 69 ? 14.614 3.052 -10.832 1.00 95.50 69 VAL A C 1
ATOM 515 O O . VAL A 1 69 ? 15.011 3.030 -11.998 1.00 95.50 69 VAL A O 1
ATOM 518 N N . MET A 1 70 ? 15.424 2.789 -9.803 1.00 97.19 70 MET A N 1
ATOM 519 C CA . MET A 1 70 ? 16.839 2.446 -9.991 1.00 97.19 70 MET A CA 1
ATOM 520 C C . MET A 1 70 ? 17.025 1.152 -10.789 1.00 97.19 70 MET A C 1
ATOM 522 O O . MET A 1 70 ? 17.921 1.073 -11.628 1.00 97.19 70 MET A O 1
ATOM 526 N N . LEU A 1 71 ? 16.157 0.159 -10.589 1.00 96.50 71 LEU A N 1
ATOM 527 C CA . LEU A 1 71 ? 16.190 -1.108 -11.316 1.00 96.50 71 LEU A CA 1
ATOM 528 C C . LEU A 1 71 ? 15.850 -0.927 -12.803 1.00 96.50 71 LEU A C 1
ATOM 530 O O . LEU A 1 71 ? 16.477 -1.559 -13.650 1.00 96.50 71 LEU A O 1
ATOM 534 N N . LEU A 1 72 ? 14.916 -0.029 -13.137 1.00 95.50 72 LEU A N 1
ATOM 535 C CA . LEU A 1 72 ? 14.614 0.335 -14.527 1.00 95.50 72 LEU A CA 1
ATOM 536 C C . LEU A 1 72 ? 15.816 0.989 -15.212 1.00 95.50 72 LEU A C 1
ATOM 538 O O . LEU A 1 72 ? 16.153 0.632 -16.341 1.00 95.50 72 LEU A O 1
ATOM 542 N N . PHE A 1 73 ? 16.482 1.916 -14.518 1.00 94.88 73 PHE A N 1
ATOM 543 C CA . PHE A 1 73 ? 17.714 2.528 -15.013 1.00 94.88 73 PHE A CA 1
ATOM 544 C C . PHE A 1 73 ? 18.817 1.489 -15.200 1.00 94.88 73 PHE A C 1
ATOM 546 O O . PHE A 1 73 ? 19.445 1.475 -16.252 1.00 94.88 73 PHE A O 1
ATOM 553 N N . ALA A 1 74 ? 19.016 0.594 -14.230 1.00 95.56 74 ALA A N 1
ATOM 554 C CA . ALA A 1 74 ? 19.996 -0.485 -14.322 1.00 95.56 74 ALA A CA 1
ATOM 555 C C . ALA A 1 74 ? 19.698 -1.447 -15.483 1.00 95.56 74 ALA A C 1
ATOM 557 O O . ALA A 1 74 ? 20.614 -1.865 -16.186 1.00 95.56 74 ALA A O 1
ATOM 558 N N . ALA A 1 75 ? 18.427 -1.773 -15.728 1.00 94.31 75 ALA A N 1
ATOM 559 C CA . ALA A 1 75 ? 18.027 -2.592 -16.868 1.00 94.31 75 ALA A CA 1
ATOM 560 C C . ALA A 1 75 ? 18.326 -1.887 -18.200 1.00 94.31 75 ALA A C 1
ATOM 562 O O . ALA A 1 75 ? 18.885 -2.499 -19.109 1.00 94.31 75 ALA A O 1
ATOM 563 N N . ALA A 1 76 ? 18.002 -0.596 -18.311 1.00 94.06 76 ALA A N 1
ATOM 564 C CA . ALA A 1 76 ? 18.264 0.187 -19.514 1.00 94.06 76 ALA A CA 1
ATOM 565 C C . ALA A 1 76 ? 19.768 0.366 -19.778 1.00 94.06 76 ALA A C 1
ATOM 567 O O . ALA A 1 76 ? 20.225 0.115 -20.891 1.00 94.06 76 ALA A O 1
ATOM 568 N N . THR A 1 77 ? 20.561 0.747 -18.775 1.00 93.62 77 THR A N 1
ATOM 569 C CA . THR A 1 77 ? 22.019 0.900 -18.932 1.00 93.62 77 THR A CA 1
ATOM 570 C C . THR A 1 77 ? 22.714 -0.442 -19.132 1.00 93.62 77 THR A C 1
ATOM 572 O O . THR A 1 77 ? 23.658 -0.532 -19.915 1.00 93.62 77 THR A O 1
ATOM 575 N N . GLY A 1 78 ? 22.208 -1.506 -18.504 1.00 92.44 78 GLY A N 1
ATOM 576 C CA . GLY A 1 78 ? 22.621 -2.877 -18.773 1.00 92.44 78 GLY A CA 1
ATOM 577 C C . GLY A 1 78 ? 22.418 -3.232 -20.242 1.00 92.44 78 GLY A C 1
ATOM 578 O O . GLY A 1 78 ? 23.361 -3.660 -20.892 1.00 92.44 78 GLY A O 1
ATOM 579 N N . LEU A 1 79 ? 21.233 -2.969 -20.800 1.00 92.69 79 LEU A N 1
ATOM 580 C CA . LEU A 1 79 ? 20.929 -3.249 -22.206 1.00 92.69 79 LEU A CA 1
ATOM 581 C C . LEU A 1 79 ? 21.743 -2.373 -23.171 1.00 92.69 79 LEU A C 1
ATOM 583 O O . LEU A 1 79 ? 22.180 -2.835 -24.223 1.00 92.69 79 LEU A O 1
ATOM 587 N N . GLN A 1 80 ? 22.008 -1.125 -22.791 1.00 93.62 80 GLN A N 1
ATOM 588 C CA . GLN A 1 80 ? 22.908 -0.235 -23.518 1.00 93.62 80 GLN A CA 1
ATOM 589 C C . GLN A 1 80 ? 24.346 -0.787 -23.564 1.00 93.62 80 GLN A C 1
ATOM 591 O O . GLN A 1 80 ? 25.007 -0.679 -24.596 1.00 93.62 80 GLN A O 1
ATOM 596 N N . ALA A 1 81 ? 24.826 -1.434 -22.496 1.00 91.31 81 ALA A N 1
ATOM 597 C CA . ALA A 1 81 ? 26.153 -2.054 -22.466 1.00 91.31 81 ALA A CA 1
ATOM 598 C C . ALA A 1 81 ? 26.312 -3.221 -23.464 1.00 91.31 81 ALA A C 1
ATOM 600 O O . ALA A 1 81 ? 27.438 -3.556 -23.822 1.00 91.31 81 ALA A O 1
ATOM 601 N N . LEU A 1 82 ? 25.213 -3.794 -23.981 1.00 90.62 82 LEU A N 1
ATOM 602 C CA . LEU A 1 82 ? 25.240 -4.758 -25.093 1.00 90.62 82 LEU A CA 1
ATOM 603 C C . LEU A 1 82 ? 25.401 -4.098 -26.480 1.00 90.62 82 LEU A C 1
ATOM 605 O O . LEU A 1 82 ? 25.363 -4.788 -27.496 1.00 90.62 82 LEU A O 1
ATOM 609 N N . GLY A 1 83 ? 25.586 -2.776 -26.543 1.00 91.44 83 GLY A N 1
ATOM 610 C CA . GLY A 1 83 ? 25.783 -2.028 -27.789 1.00 91.44 83 GLY A CA 1
ATOM 611 C C . GLY A 1 83 ? 24.512 -1.395 -28.356 1.00 91.44 83 GLY A C 1
ATOM 612 O O . GLY A 1 83 ? 24.536 -0.878 -29.473 1.00 91.44 83 GLY A O 1
ATOM 613 N N . LEU A 1 84 ? 23.401 -1.401 -27.610 1.00 90.06 84 LEU A N 1
ATOM 614 C CA . LEU A 1 84 ? 22.196 -0.678 -28.013 1.00 90.06 84 LEU A CA 1
ATOM 615 C C . LEU A 1 84 ? 22.354 0.837 -27.810 1.00 90.06 84 LEU A C 1
ATOM 617 O O . LEU A 1 84 ? 22.943 1.278 -26.820 1.00 90.06 84 LEU A O 1
ATOM 621 N N . PRO A 1 85 ? 21.761 1.661 -28.693 1.00 91.44 85 PRO A N 1
ATOM 622 C CA . PRO A 1 85 ? 21.713 3.096 -28.472 1.00 91.44 85 PRO A CA 1
ATOM 623 C C . PRO A 1 85 ? 20.846 3.409 -27.245 1.00 91.44 85 PRO A C 1
ATOM 625 O O . PRO A 1 85 ? 19.829 2.750 -27.016 1.00 91.44 85 PRO A O 1
ATOM 628 N N . TYR A 1 86 ? 21.215 4.455 -26.497 1.00 88.75 86 TYR A N 1
ATOM 629 C CA . TYR A 1 86 ? 20.535 4.871 -25.262 1.00 88.75 86 TYR A CA 1
ATOM 630 C C . TYR A 1 86 ? 19.008 4.876 -25.407 1.00 88.75 86 TYR A C 1
ATOM 632 O O . TYR A 1 86 ? 18.309 4.211 -24.650 1.00 88.75 86 TYR A O 1
ATOM 640 N N . TRP A 1 87 ? 18.484 5.555 -26.430 1.00 91.19 87 TRP A N 1
ATOM 641 C CA . TRP A 1 87 ? 17.042 5.665 -26.658 1.00 91.19 87 TRP A CA 1
ATOM 642 C C . TRP A 1 87 ? 16.360 4.302 -26.877 1.00 91.19 87 TRP A C 1
ATOM 644 O O . TRP A 1 87 ? 15.277 4.066 -26.347 1.00 91.19 87 TRP A O 1
ATOM 654 N N . GLY A 1 88 ? 17.011 3.380 -27.595 1.00 92.75 88 GLY A N 1
ATOM 655 C CA . GLY A 1 88 ? 16.479 2.045 -27.867 1.00 92.75 88 GLY A CA 1
ATOM 656 C C . GLY A 1 88 ? 16.408 1.178 -26.611 1.00 92.75 88 GLY A C 1
ATOM 657 O O . GLY A 1 88 ? 15.425 0.468 -26.408 1.00 92.75 88 GLY A O 1
ATOM 658 N N . ALA A 1 89 ? 17.403 1.283 -25.729 1.00 93.12 89 ALA A N 1
ATOM 659 C CA . ALA A 1 89 ? 17.425 0.524 -24.486 1.00 93.12 89 ALA A CA 1
ATOM 660 C C . ALA A 1 89 ? 16.259 0.898 -23.551 1.00 93.12 89 ALA A C 1
ATOM 662 O O . ALA A 1 89 ? 15.536 0.021 -23.076 1.00 93.12 89 ALA A O 1
ATOM 663 N N . PHE A 1 90 ? 16.020 2.199 -23.350 1.00 92.69 90 PHE A N 1
ATOM 664 C CA . PHE A 1 90 ? 14.889 2.675 -22.546 1.00 92.69 90 PHE A CA 1
ATOM 665 C C . PHE A 1 90 ? 13.534 2.326 -23.177 1.00 92.69 90 PHE A C 1
ATOM 667 O O . PHE A 1 90 ? 12.613 1.947 -22.453 1.00 92.69 90 PHE A O 1
ATOM 674 N N . LEU A 1 91 ? 13.407 2.394 -24.510 1.00 94.75 91 LEU A N 1
ATOM 675 C CA . LEU A 1 91 ? 12.170 2.011 -25.201 1.00 94.75 91 LEU A CA 1
ATOM 676 C C . LEU A 1 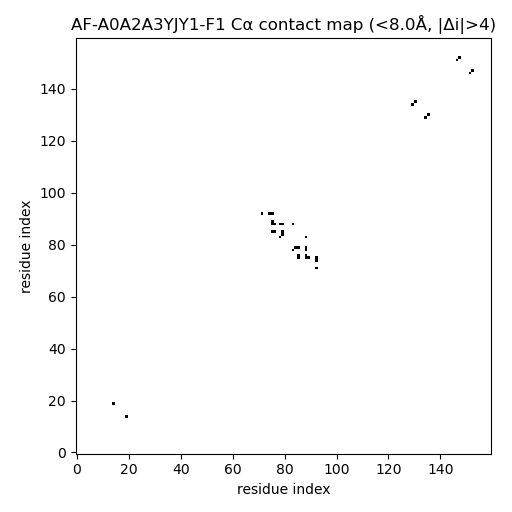91 ? 11.843 0.525 -25.056 1.00 94.75 91 LEU A C 1
ATOM 678 O O . LEU A 1 91 ? 10.677 0.186 -24.880 1.00 94.75 91 LEU A O 1
ATOM 682 N N . ILE A 1 92 ? 12.841 -0.360 -25.102 1.00 94.75 92 ILE A N 1
ATOM 683 C CA . ILE A 1 92 ? 12.611 -1.799 -24.916 1.00 94.75 92 ILE A CA 1
ATOM 684 C C . ILE A 1 92 ? 12.127 -2.079 -23.497 1.00 94.75 92 ILE A C 1
ATOM 686 O O . ILE A 1 92 ? 11.116 -2.758 -23.326 1.00 94.75 92 ILE A O 1
ATOM 690 N N . VAL A 1 93 ? 12.800 -1.524 -22.484 1.00 95.19 93 VAL A N 1
ATOM 691 C CA . VAL A 1 93 ? 12.379 -1.687 -21.085 1.00 95.19 93 VAL A CA 1
ATOM 692 C C . VAL A 1 93 ? 10.951 -1.163 -20.903 1.00 95.19 93 VAL A C 1
ATOM 694 O O . VAL A 1 93 ? 10.095 -1.885 -20.393 1.00 95.19 93 VAL A O 1
ATOM 697 N N . ALA A 1 94 ? 10.651 0.042 -21.399 1.00 94.12 94 ALA A N 1
ATOM 698 C CA . ALA A 1 94 ? 9.304 0.610 -21.349 1.00 94.12 94 ALA A CA 1
ATOM 699 C C . ALA A 1 94 ? 8.267 -0.269 -22.072 1.00 94.12 94 ALA A C 1
ATOM 701 O O . ALA A 1 94 ? 7.192 -0.525 -21.532 1.00 94.12 94 ALA A O 1
ATOM 702 N N . GLY A 1 95 ? 8.598 -0.779 -23.260 1.00 96.31 95 GLY A N 1
ATOM 703 C CA . GLY A 1 95 ? 7.737 -1.665 -24.041 1.00 96.31 95 GLY A CA 1
ATOM 704 C C . GLY A 1 95 ? 7.409 -2.970 -23.315 1.00 96.31 95 GLY A C 1
ATOM 705 O O . GLY A 1 95 ? 6.251 -3.385 -23.304 1.00 96.31 95 GLY A O 1
ATOM 706 N N . VAL A 1 96 ? 8.389 -3.580 -22.639 1.00 96.12 96 VAL A N 1
ATOM 707 C CA . VAL A 1 96 ? 8.168 -4.775 -21.806 1.00 96.12 96 VAL A CA 1
ATOM 708 C C . VAL A 1 96 ? 7.191 -4.470 -20.668 1.00 96.12 96 VAL A C 1
ATOM 710 O O . VAL A 1 96 ? 6.253 -5.235 -20.449 1.00 96.12 96 VAL A O 1
ATOM 713 N N . PHE A 1 97 ? 7.345 -3.335 -19.981 1.00 94.31 97 PHE A N 1
ATOM 714 C CA . PHE A 1 97 ? 6.424 -2.945 -18.908 1.00 94.31 97 PHE A CA 1
ATOM 715 C C . PHE A 1 97 ? 5.016 -2.625 -19.403 1.00 94.31 97 PHE A C 1
ATOM 717 O O . PHE A 1 97 ? 4.049 -3.015 -18.750 1.00 94.31 97 PHE A O 1
ATOM 724 N N . ILE A 1 98 ? 4.881 -1.976 -20.560 1.00 96.62 98 ILE A N 1
ATOM 725 C CA . ILE A 1 98 ? 3.577 -1.747 -21.195 1.00 96.62 98 ILE A CA 1
ATOM 726 C C . ILE A 1 98 ? 2.918 -3.082 -21.538 1.00 96.62 98 ILE A C 1
ATOM 728 O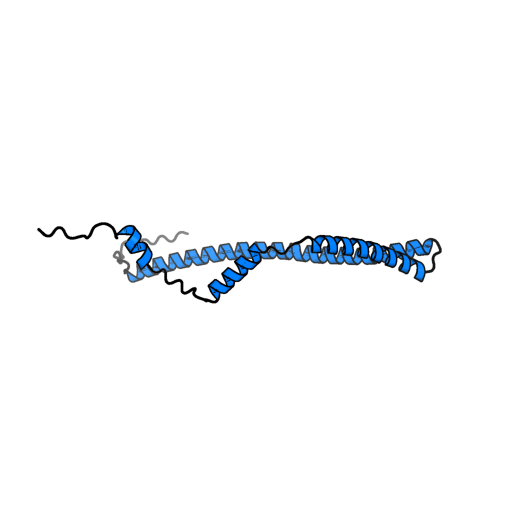 O . ILE A 1 98 ? 1.733 -3.252 -21.270 1.00 96.62 98 ILE A O 1
ATOM 732 N N . LEU A 1 99 ? 3.670 -4.043 -22.081 1.00 97.75 99 LEU A N 1
ATOM 733 C CA . LEU A 1 99 ? 3.136 -5.359 -22.426 1.00 97.75 99 LEU A CA 1
ATOM 734 C C . LEU A 1 99 ? 2.654 -6.117 -21.181 1.00 97.75 99 LEU A C 1
ATOM 736 O O . LEU A 1 99 ? 1.525 -6.604 -21.156 1.00 97.75 99 LEU A O 1
ATOM 740 N N . ILE A 1 100 ? 3.474 -6.168 -20.128 1.00 96.69 100 ILE A N 1
ATOM 741 C CA . ILE A 1 100 ? 3.097 -6.788 -18.849 1.00 96.69 100 ILE A CA 1
ATOM 742 C C . ILE A 1 100 ? 1.876 -6.075 -18.252 1.00 96.69 100 ILE A C 1
ATOM 744 O O . ILE A 1 100 ? 0.924 -6.732 -17.829 1.00 96.69 100 ILE A O 1
ATOM 748 N N . GLY A 1 101 ? 1.871 -4.740 -18.261 1.00 96.06 101 GLY A N 1
ATOM 749 C CA . GLY A 1 101 ? 0.765 -3.922 -17.771 1.00 96.06 101 GLY A CA 1
ATOM 750 C C . GLY A 1 101 ? -0.528 -4.139 -18.555 1.00 96.06 101 GLY A C 1
ATOM 751 O O . GLY A 1 101 ? -1.593 -4.245 -17.954 1.00 96.06 101 GLY A O 1
ATOM 752 N N . ALA A 1 102 ? -0.450 -4.285 -19.878 1.00 96.94 102 ALA A N 1
ATOM 753 C CA . ALA A 1 102 ? -1.599 -4.587 -20.724 1.00 96.94 102 ALA A CA 1
ATOM 754 C C . ALA A 1 102 ? -2.180 -5.972 -20.410 1.00 96.94 102 ALA A C 1
ATOM 756 O O . ALA A 1 102 ? -3.396 -6.109 -20.290 1.00 96.94 102 ALA A O 1
ATOM 757 N N . ILE A 1 103 ? -1.328 -6.985 -20.212 1.00 97.56 103 ILE A N 1
ATOM 758 C CA . ILE A 1 103 ? -1.766 -8.334 -19.825 1.00 97.56 103 ILE A CA 1
ATOM 759 C C . ILE A 1 103 ? -2.421 -8.301 -18.440 1.00 97.56 103 ILE A C 1
ATOM 761 O O . ILE A 1 103 ? -3.532 -8.802 -18.276 1.00 97.56 103 ILE A O 1
ATOM 765 N N . ALA A 1 104 ? -1.774 -7.681 -17.452 1.00 96.81 104 ALA A N 1
ATOM 766 C CA . ALA A 1 104 ? -2.309 -7.575 -16.096 1.00 96.81 104 ALA A CA 1
ATOM 767 C C . ALA A 1 104 ? -3.624 -6.780 -16.057 1.00 96.81 104 ALA A C 1
ATOM 769 O O . ALA A 1 104 ? -4.582 -7.207 -15.417 1.00 96.81 104 ALA A O 1
ATOM 770 N N . GLY A 1 105 ? -3.699 -5.663 -16.786 1.00 95.69 105 GLY A N 1
ATOM 771 C CA . GLY A 1 105 ? -4.905 -4.851 -16.926 1.00 95.69 105 GLY A CA 1
ATOM 772 C C . GLY A 1 105 ? -6.040 -5.609 -17.610 1.00 95.69 105 GLY A C 1
ATOM 773 O O . GLY A 1 105 ? -7.182 -5.532 -17.162 1.00 95.69 105 GLY A O 1
ATOM 774 N N . LEU A 1 106 ? -5.733 -6.411 -18.634 1.00 96.44 106 LEU A N 1
ATOM 775 C CA . LEU A 1 106 ? -6.711 -7.284 -19.277 1.00 96.44 106 LEU A CA 1
ATOM 776 C C . LEU A 1 106 ? -7.224 -8.354 -18.305 1.00 96.44 106 LEU A C 1
ATOM 778 O O . LEU A 1 106 ? -8.432 -8.543 -18.197 1.00 96.44 106 LEU A O 1
ATOM 782 N N . VAL A 1 107 ? -6.336 -9.020 -17.560 1.00 96.06 107 VAL A N 1
ATOM 783 C CA . VAL A 1 107 ? -6.728 -10.000 -16.532 1.00 96.06 107 VAL A CA 1
ATOM 784 C C . VAL A 1 107 ? -7.600 -9.341 -15.466 1.00 96.06 107 VAL A C 1
ATOM 786 O O . VAL A 1 107 ? -8.673 -9.861 -15.160 1.00 96.06 107 VAL A O 1
ATOM 789 N N . ALA A 1 108 ? -7.194 -8.179 -14.951 1.00 93.94 108 ALA A N 1
ATOM 790 C CA . ALA A 1 108 ? -7.976 -7.417 -13.987 1.00 93.94 108 ALA A CA 1
ATOM 791 C C . ALA A 1 108 ? -9.363 -7.090 -14.553 1.00 93.94 108 ALA A C 1
ATOM 793 O O . ALA A 1 108 ? -10.361 -7.404 -13.914 1.00 93.94 108 ALA A O 1
ATOM 794 N N . PHE A 1 109 ? -9.453 -6.560 -15.774 1.00 94.94 109 PHE A N 1
ATOM 795 C CA . PHE A 1 109 ? -10.725 -6.254 -16.432 1.00 94.94 109 PHE A CA 1
ATOM 796 C C . PHE A 1 109 ? -11.628 -7.488 -16.580 1.00 94.94 109 PHE A C 1
ATOM 798 O O . PHE A 1 109 ? -12.829 -7.423 -16.311 1.00 94.94 109 PHE A O 1
ATOM 805 N N . LEU A 1 110 ? -11.059 -8.634 -16.962 1.00 93.94 110 LEU A N 1
ATOM 806 C CA . LEU A 1 110 ? -11.798 -9.891 -17.074 1.00 93.94 110 LEU A CA 1
ATOM 807 C C . LEU A 1 110 ? -12.310 -10.386 -15.716 1.00 93.94 110 LEU A C 1
ATOM 809 O O . LEU A 1 110 ? -13.429 -10.895 -15.646 1.00 93.94 110 LEU A O 1
ATOM 813 N N . VAL A 1 111 ? -11.521 -10.229 -14.649 1.00 91.56 111 VAL A N 1
ATOM 814 C CA . VAL A 1 111 ? -11.934 -10.556 -13.277 1.00 91.56 111 VAL A CA 1
ATOM 815 C C . VAL A 1 111 ? -13.025 -9.595 -12.810 1.00 91.56 111 VAL A C 1
ATOM 817 O O . VAL A 1 111 ? -14.081 -10.056 -12.389 1.00 91.56 111 VAL A O 1
ATOM 820 N N . PHE A 1 112 ? -12.835 -8.284 -12.971 1.00 90.44 112 PHE A N 1
ATOM 821 C CA . PHE A 1 112 ? -13.826 -7.262 -12.625 1.00 90.44 112 PHE A CA 1
ATOM 822 C C . PHE A 1 112 ? -15.165 -7.502 -13.319 1.00 90.44 112 PHE A C 1
ATOM 824 O O . PHE A 1 112 ? -16.205 -7.425 -12.676 1.00 90.44 112 PHE A O 1
ATOM 831 N N . LYS A 1 113 ? -15.159 -7.890 -14.600 1.00 86.75 113 LYS A N 1
ATOM 832 C CA . LYS A 1 113 ? -16.397 -8.191 -15.335 1.00 86.75 113 LYS A CA 1
ATOM 833 C C . LYS A 1 113 ? -17.146 -9.418 -14.796 1.00 86.75 113 LYS A C 1
ATOM 835 O O . LYS A 1 113 ? -18.340 -9.562 -15.044 1.00 86.75 113 LYS A O 1
ATOM 840 N N . LYS A 1 114 ? -16.461 -10.316 -14.082 1.00 82.50 114 LYS A N 1
ATOM 841 C CA . LYS A 1 114 ? -17.069 -11.485 -13.428 1.00 82.50 114 LYS A CA 1
ATOM 842 C C . LYS A 1 114 ? -17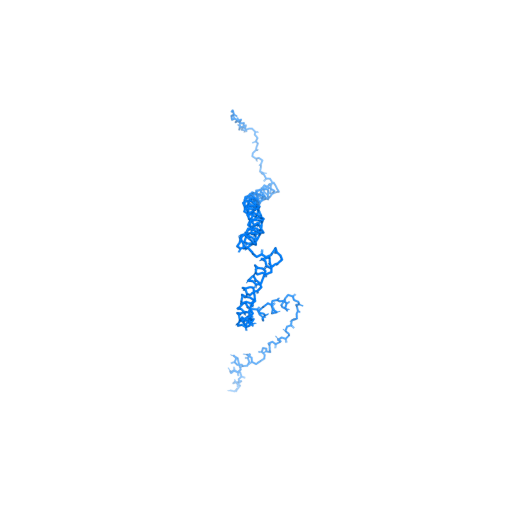.588 -11.182 -12.023 1.00 82.50 114 LYS A C 1
ATOM 844 O O . LYS A 1 114 ? -18.405 -11.952 -11.520 1.00 82.50 114 LYS A O 1
ATOM 849 N N . IL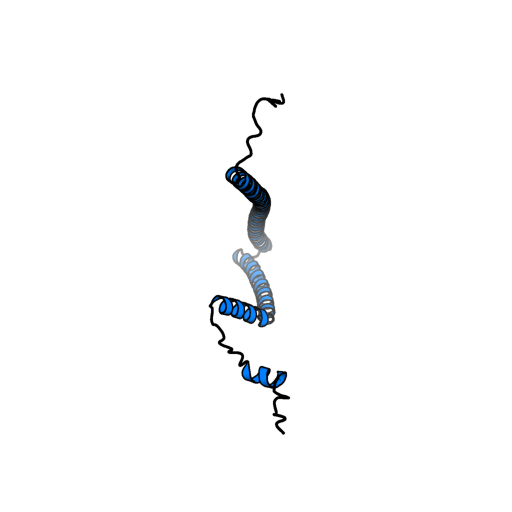E A 1 115 ? -17.146 -10.089 -11.400 1.00 82.12 115 ILE A N 1
ATOM 850 C CA . ILE A 1 115 ? -17.654 -9.650 -10.100 1.00 82.12 115 ILE A CA 1
ATOM 851 C C . ILE A 1 115 ? -19.035 -9.029 -10.338 1.00 82.12 115 ILE A C 1
ATOM 853 O O . ILE A 1 115 ? -19.160 -7.869 -10.722 1.00 82.12 115 ILE A O 1
ATOM 857 N N . LYS A 1 116 ? -20.094 -9.824 -10.149 1.00 75.56 116 LYS A N 1
ATOM 858 C CA . LYS A 1 116 ? -21.460 -9.297 -10.069 1.00 75.56 116 LYS A CA 1
ATOM 859 C C . LYS A 1 116 ? -21.607 -8.516 -8.765 1.00 75.56 116 LYS A C 1
ATOM 861 O O . LYS A 1 116 ? -21.147 -8.977 -7.721 1.00 75.56 116 LYS A O 1
ATOM 866 N N . ALA A 1 117 ? -22.243 -7.349 -8.828 1.00 67.44 117 ALA A N 1
ATOM 867 C CA . ALA A 1 117 ? -22.580 -6.597 -7.629 1.00 67.44 117 ALA A CA 1
ATOM 868 C C . ALA A 1 117 ? -23.495 -7.454 -6.726 1.00 67.44 117 ALA A C 1
ATOM 870 O O . ALA A 1 117 ? -24.405 -8.103 -7.247 1.00 67.44 117 ALA A O 1
ATOM 871 N N . PRO A 1 118 ? -23.263 -7.501 -5.403 1.00 67.81 118 PRO A N 1
ATOM 872 C CA . PRO A 1 118 ? -24.113 -8.254 -4.490 1.00 67.81 118 PRO A CA 1
ATOM 873 C C . PRO A 1 118 ? -25.480 -7.567 -4.372 1.00 67.81 118 PRO A C 1
ATOM 875 O O . PRO A 1 118 ? -25.644 -6.603 -3.624 1.00 67.81 118 PRO A O 1
ATOM 878 N N . GLU A 1 119 ? -26.457 -8.060 -5.137 1.00 71.38 119 GLU A N 1
ATOM 879 C CA . GLU A 1 119 ? -27.816 -7.502 -5.217 1.00 71.38 119 GLU A CA 1
ATOM 880 C C . GLU A 1 119 ? -28.493 -7.451 -3.836 1.00 71.38 119 GLU A C 1
ATOM 882 O O . GLU A 1 119 ? -29.071 -6.432 -3.464 1.00 71.38 119 GLU A O 1
ATOM 887 N N . THR A 1 120 ? -28.302 -8.485 -3.012 1.00 68.56 120 THR A N 1
ATOM 888 C CA . THR A 1 120 ? -28.864 -8.577 -1.653 1.00 68.56 120 THR A CA 1
ATOM 889 C C . THR A 1 120 ? -28.276 -7.556 -0.676 1.00 68.56 120 THR A C 1
ATOM 891 O O . THR A 1 120 ? -28.988 -7.037 0.186 1.00 68.56 120 THR A O 1
ATOM 894 N N . THR A 1 121 ? -26.988 -7.220 -0.797 1.00 72.56 121 THR A N 1
ATOM 895 C CA . THR A 1 121 ? -26.346 -6.194 0.044 1.00 72.56 121 THR A CA 1
ATOM 896 C C . THR A 1 121 ? -26.824 -4.795 -0.330 1.00 72.56 121 THR A C 1
ATOM 898 O O . THR A 1 121 ? -27.025 -3.965 0.554 1.00 72.56 121 THR A O 1
ATOM 901 N N . ILE A 1 122 ? -27.050 -4.541 -1.621 1.00 71.69 122 ILE A N 1
ATOM 902 C CA . ILE A 1 122 ? -27.572 -3.258 -2.101 1.00 71.69 122 ILE A CA 1
ATOM 903 C C . ILE A 1 122 ? -29.025 -3.071 -1.649 1.00 71.69 122 ILE A C 1
ATOM 905 O O . ILE A 1 122 ? -29.358 -2.008 -1.132 1.00 71.69 122 ILE A O 1
ATOM 909 N N . GLU A 1 123 ? -29.866 -4.101 -1.763 1.00 73.81 123 GLU A N 1
ATOM 910 C CA . GLU A 1 123 ? -31.266 -4.052 -1.321 1.00 73.81 123 GLU A CA 1
ATOM 911 C C . GLU A 1 123 ? -31.388 -3.868 0.201 1.00 73.81 123 GLU A C 1
ATOM 913 O O . GLU A 1 123 ? -32.188 -3.060 0.676 1.00 73.81 123 GLU A O 1
ATOM 918 N N . THR A 1 124 ? -30.538 -4.545 0.978 1.00 74.38 124 THR A N 1
ATOM 919 C CA . THR A 1 124 ? -30.498 -4.387 2.442 1.00 74.38 124 THR A CA 1
ATOM 920 C C . THR A 1 124 ? -30.023 -2.987 2.838 1.00 74.38 124 THR A C 1
ATOM 922 O O . THR A 1 124 ? -30.595 -2.372 3.738 1.00 74.38 124 THR A O 1
ATOM 925 N N . ALA A 1 125 ? -29.011 -2.445 2.151 1.00 78.25 125 ALA A N 1
ATOM 926 C CA . ALA A 1 125 ? -28.527 -1.089 2.395 1.00 78.25 125 ALA A CA 1
ATOM 927 C C . ALA A 1 125 ? -29.583 -0.030 2.036 1.00 78.25 125 ALA A C 1
ATOM 929 O O . ALA A 1 125 ? -29.784 0.911 2.800 1.00 78.25 125 ALA A O 1
ATOM 930 N N . GLN A 1 126 ? -30.300 -0.202 0.921 1.00 76.62 126 GLN A N 1
ATOM 931 C CA . GLN A 1 126 ? -31.402 0.684 0.535 1.00 76.62 126 GLN A CA 1
ATOM 932 C C . GLN A 1 126 ? -32.566 0.601 1.524 1.00 76.62 126 GLN A C 1
ATOM 934 O O . GLN A 1 126 ? -33.065 1.634 1.954 1.00 76.62 126 GLN A O 1
ATOM 939 N N . SER A 1 127 ? -32.929 -0.603 1.969 1.00 72.12 127 SER A N 1
ATOM 940 C CA . SER A 1 127 ? -33.983 -0.806 2.971 1.00 72.12 127 SER A CA 1
ATOM 941 C C . SER A 1 127 ? -33.628 -0.176 4.321 1.00 72.12 127 SER A C 1
ATOM 943 O O . SER A 1 127 ? -34.494 0.383 4.990 1.00 72.12 127 SER A O 1
ATOM 945 N N . ALA A 1 128 ? -32.353 -0.225 4.720 1.00 76.00 128 ALA A N 1
ATOM 946 C CA . ALA A 1 128 ? -31.869 0.436 5.929 1.00 76.00 128 ALA A CA 1
ATOM 947 C C . ALA A 1 128 ? -31.936 1.967 5.810 1.00 76.00 128 ALA A C 1
ATOM 949 O O . ALA A 1 128 ? -32.345 2.639 6.755 1.00 76.00 128 ALA A O 1
ATOM 950 N N . VAL A 1 129 ? -31.590 2.520 4.644 1.00 78.75 129 VAL A N 1
ATOM 951 C CA . VAL A 1 129 ? -31.715 3.959 4.369 1.00 78.75 129 VAL A CA 1
ATOM 952 C C . VAL A 1 129 ? -33.184 4.387 4.335 1.00 78.75 129 VAL A C 1
ATOM 954 O O . VAL A 1 129 ? -33.530 5.362 4.993 1.00 78.75 129 VAL A O 1
ATOM 957 N N . ASP A 1 130 ? -34.062 3.634 3.671 1.00 77.50 130 ASP A N 1
ATOM 958 C CA . ASP A 1 130 ? -35.505 3.911 3.608 1.00 77.50 130 ASP A CA 1
ATOM 959 C C . ASP A 1 130 ? -36.183 3.816 4.985 1.00 77.50 130 ASP A C 1
ATOM 961 O O . ASP A 1 130 ? -37.065 4.620 5.307 1.00 77.50 130 ASP A O 1
ATOM 965 N N . ALA A 1 131 ? -35.747 2.873 5.830 1.00 75.00 131 ALA A N 1
ATOM 966 C CA . ALA A 1 131 ? -36.214 2.745 7.209 1.00 75.00 131 ALA A CA 1
ATOM 967 C C . ALA A 1 131 ? -35.800 3.952 8.068 1.00 75.00 131 ALA A C 1
ATOM 969 O O . ALA A 1 131 ? -36.599 4.438 8.870 1.00 75.00 131 ALA A O 1
ATOM 970 N N . VAL A 1 132 ? -34.587 4.475 7.867 1.00 74.31 132 VAL A N 1
ATOM 971 C CA . VAL A 1 132 ? -34.098 5.697 8.529 1.00 74.31 132 VAL A CA 1
ATOM 972 C C . VAL A 1 132 ? -34.762 6.954 7.952 1.00 74.31 132 VAL A C 1
ATOM 974 O O . VAL A 1 132 ? -35.019 7.906 8.686 1.00 74.31 132 VAL A O 1
ATOM 977 N N . GLN A 1 133 ? -35.105 6.956 6.661 1.00 77.94 133 GLN A N 1
ATOM 978 C CA . GLN A 1 133 ? -35.749 8.079 5.975 1.00 77.94 133 GLN A CA 1
ATOM 979 C C . GLN A 1 133 ? -37.271 8.144 6.208 1.00 77.94 133 GLN A C 1
ATOM 981 O O . GLN A 1 133 ? -37.930 9.091 5.780 1.00 77.94 133 GLN A O 1
ATOM 986 N N . GLY A 1 134 ? -37.838 7.185 6.951 1.00 59.00 134 GLY A N 1
ATOM 987 C CA . GLY A 1 134 ? -39.168 7.314 7.542 1.00 59.00 134 GLY A CA 1
ATOM 988 C C . GLY A 1 134 ? -40.324 7.223 6.548 1.00 59.00 134 GLY A C 1
ATOM 989 O O . GLY A 1 134 ? -41.406 7.749 6.822 1.00 59.00 134 GLY A O 1
ATOM 990 N N . LYS A 1 135 ? -40.157 6.529 5.415 1.00 56.81 135 LYS A N 1
ATOM 991 C CA . LYS A 1 135 ? -41.288 6.214 4.531 1.00 56.81 135 LYS A CA 1
ATOM 992 C C . LYS A 1 135 ? -42.116 5.086 5.159 1.00 56.81 135 LYS A C 1
ATOM 994 O O . LYS A 1 135 ? -41.987 3.917 4.808 1.00 56.81 135 LYS A O 1
ATOM 999 N N . ARG A 1 136 ? -42.955 5.436 6.144 1.00 56.09 136 ARG A N 1
ATOM 1000 C CA . ARG A 1 136 ? -43.930 4.525 6.765 1.00 56.09 136 ARG A CA 1
ATOM 1001 C C . ARG A 1 136 ? -44.757 3.853 5.667 1.00 56.09 136 ARG A C 1
ATOM 1003 O O . ARG A 1 136 ? -45.596 4.496 5.041 1.00 56.09 136 ARG A O 1
ATOM 1010 N N . ARG A 1 137 ? -44.568 2.546 5.475 1.00 57.03 137 ARG A N 1
ATOM 1011 C CA . ARG A 1 137 ? -45.571 1.691 4.833 1.00 57.03 137 ARG A CA 1
ATOM 1012 C C . ARG A 1 137 ? -46.819 1.758 5.709 1.00 57.03 137 ARG A C 1
ATOM 1014 O O . ARG A 1 137 ? -46.831 1.214 6.812 1.00 57.03 137 ARG A O 1
ATOM 1021 N N . SER A 1 138 ? -47.854 2.450 5.247 1.00 55.22 138 SER A N 1
ATOM 1022 C CA . SER A 1 138 ? -49.195 2.366 5.818 1.00 55.22 138 SER A CA 1
ATOM 1023 C C . SER A 1 138 ? -49.803 1.008 5.455 1.00 55.22 138 SER A C 1
ATOM 1025 O O . SER A 1 138 ? -50.762 0.930 4.694 1.00 55.22 138 SER A O 1
ATOM 1027 N N . ASN A 1 139 ? -49.226 -0.080 5.962 1.00 54.38 139 ASN A N 1
ATOM 1028 C CA . ASN A 1 139 ? -49.927 -1.353 5.989 1.00 54.38 139 ASN A CA 1
ATOM 1029 C C . ASN A 1 139 ? -50.852 -1.290 7.200 1.00 54.38 139 ASN A C 1
ATOM 1031 O O . ASN A 1 139 ? -50.483 -1.690 8.303 1.00 54.38 139 ASN A O 1
ATOM 1035 N N . ALA A 1 140 ? -52.035 -0.708 6.998 1.00 56.50 140 ALA A N 1
ATOM 1036 C CA . ALA A 1 140 ? -53.161 -0.974 7.871 1.00 56.50 140 ALA A CA 1
ATOM 1037 C C . ALA A 1 140 ? -53.439 -2.474 7.743 1.00 56.50 140 ALA A C 1
ATOM 1039 O O . ALA A 1 140 ? -54.011 -2.928 6.756 1.00 56.50 140 ALA A O 1
ATOM 1040 N N . VAL A 1 141 ? -52.929 -3.254 8.694 1.00 64.31 141 VAL A N 1
ATOM 1041 C CA . VAL A 1 141 ? -53.387 -4.624 8.897 1.00 64.31 141 VAL A CA 1
ATOM 1042 C C . VAL A 1 141 ? -54.863 -4.488 9.246 1.00 64.31 141 VAL A C 1
ATOM 1044 O O . VAL A 1 141 ? -55.199 -3.990 10.321 1.00 64.31 141 VAL A O 1
ATOM 1047 N N . SER A 1 142 ? -55.730 -4.812 8.286 1.00 63.31 142 SER A N 1
ATOM 1048 C CA . SER A 1 142 ? -57.165 -4.895 8.521 1.00 63.31 142 SER A CA 1
ATOM 1049 C C . SER A 1 142 ? -57.381 -6.060 9.478 1.00 63.31 142 SER A C 1
ATOM 1051 O O . SER A 1 142 ? -57.256 -7.221 9.099 1.00 63.31 142 SER A O 1
ATOM 1053 N N . TYR A 1 143 ? -57.605 -5.746 10.753 1.00 65.75 143 TYR A N 1
ATOM 1054 C CA . TYR A 1 143 ? -57.898 -6.741 11.786 1.00 65.75 143 TYR A CA 1
ATOM 1055 C C . TYR A 1 143 ? -59.233 -7.451 11.532 1.00 65.75 143 TYR A C 1
ATOM 1057 O O . TYR A 1 143 ? -59.448 -8.527 12.075 1.00 65.75 143 TYR A O 1
ATOM 1065 N N . ASP A 1 144 ? -60.083 -6.876 10.682 1.00 68.00 144 ASP A N 1
ATOM 1066 C CA . ASP A 1 144 ? -61.417 -7.369 10.345 1.00 68.00 144 ASP A CA 1
ATOM 1067 C C . ASP A 1 144 ? -61.377 -8.804 9.783 1.00 68.00 144 ASP A C 1
ATOM 1069 O O . ASP A 1 144 ? -62.050 -9.690 10.306 1.00 68.00 144 ASP A O 1
ATOM 1073 N N . ASP A 1 145 ? -60.462 -9.083 8.841 1.00 65.31 145 ASP A N 1
ATOM 1074 C CA . ASP A 1 145 ? -60.348 -10.403 8.196 1.00 65.31 145 ASP A CA 1
ATOM 1075 C C . ASP A 1 145 ? -59.826 -11.502 9.144 1.00 65.31 145 ASP A C 1
ATOM 1077 O O . ASP A 1 145 ? -60.206 -12.666 9.033 1.00 65.31 145 ASP A O 1
ATOM 1081 N N . THR A 1 146 ? -58.968 -11.154 10.112 1.00 65.06 146 THR A N 1
ATOM 1082 C CA . THR A 1 146 ? -58.400 -12.136 11.065 1.00 65.06 146 THR A CA 1
ATOM 1083 C C . THR A 1 146 ? -59.288 -12.358 12.289 1.00 65.06 146 THR A C 1
ATOM 1085 O O . THR A 1 146 ? -59.203 -13.403 12.936 1.00 65.06 146 THR A O 1
ATOM 1088 N N . PHE A 1 147 ? -60.167 -11.406 12.615 1.00 63.19 147 PHE A N 1
ATOM 1089 C CA . PHE A 1 147 ? -61.103 -11.541 13.730 1.00 63.19 147 PHE A CA 1
ATOM 1090 C C . PHE A 1 147 ? -62.280 -12.461 13.379 1.00 63.19 147 PHE A C 1
ATOM 1092 O O . PHE A 1 147 ? -62.674 -13.279 14.214 1.00 63.19 147 PHE A O 1
ATOM 1099 N N . GLU A 1 148 ? -62.795 -12.396 12.144 1.00 66.31 148 GLU A N 1
ATOM 1100 C CA . GLU A 1 148 ? -63.805 -13.348 11.656 1.00 66.31 148 GLU A CA 1
ATOM 1101 C C . GLU A 1 148 ? -63.266 -14.783 11.591 1.00 66.31 148 GLU A C 1
ATOM 1103 O O . GLU A 1 148 ? -63.972 -15.717 11.977 1.00 66.31 148 GLU A O 1
ATOM 1108 N N . GLU A 1 149 ? -62.005 -14.971 11.189 1.00 67.12 149 GLU A N 1
ATOM 1109 C CA . GLU A 1 149 ? -61.377 -16.298 11.134 1.00 67.12 149 GLU A CA 1
ATOM 1110 C C . GLU A 1 149 ? -61.223 -16.931 12.531 1.00 67.12 149 GLU A C 1
ATOM 1112 O O . GLU A 1 149 ? -61.381 -18.144 12.691 1.00 67.12 149 GLU A O 1
ATOM 1117 N N . LEU A 1 150 ? -60.970 -16.114 13.561 1.00 68.00 150 LEU A N 1
ATOM 1118 C CA . LEU A 1 150 ? -60.732 -16.590 14.928 1.00 68.00 150 LEU A CA 1
ATOM 1119 C C . LEU A 1 150 ? -61.993 -16.668 15.804 1.00 68.00 150 LEU A C 1
ATOM 1121 O O . LEU A 1 150 ? -62.040 -17.505 16.706 1.00 68.00 150 LEU A O 1
ATOM 1125 N N . TYR A 1 151 ? -63.012 -15.840 15.558 1.00 68.69 151 TYR A N 1
ATOM 1126 C CA . TYR A 1 151 ? -64.201 -15.744 16.421 1.00 68.69 151 TYR A CA 1
ATOM 1127 C C . TYR A 1 151 ? -65.550 -15.857 15.689 1.00 68.69 151 TYR A C 1
ATOM 1129 O O . TYR A 1 151 ? -66.585 -15.969 16.345 1.00 68.69 151 TYR A O 1
ATOM 1137 N N . GLY A 1 152 ? -65.580 -15.893 14.353 1.00 58.94 152 GLY A N 1
ATOM 1138 C CA . GLY A 1 152 ? -66.807 -15.862 13.539 1.00 58.94 152 GLY A CA 1
ATOM 1139 C C . GLY A 1 152 ? -67.662 -17.136 13.546 1.00 58.94 152 GLY A C 1
ATOM 1140 O O . GLY A 1 152 ? -68.660 -17.223 12.833 1.00 58.94 152 GLY A O 1
ATOM 1141 N N . LYS A 1 153 ? -67.326 -18.143 14.359 1.00 59.91 153 LYS A N 1
ATOM 1142 C CA . LYS A 1 153 ? -68.133 -19.359 14.511 1.00 59.91 153 LYS A CA 1
ATOM 1143 C C . LYS A 1 153 ? -68.659 -19.425 15.939 1.00 59.91 153 LYS A C 1
ATOM 1145 O O . LYS A 1 153 ? -67.895 -19.731 16.844 1.00 59.91 153 LYS A O 1
ATOM 1150 N N . GLN A 1 154 ? -69.974 -19.242 16.085 1.00 61.78 154 GLN A N 1
ATOM 1151 C CA . GLN A 1 154 ? -70.799 -19.400 17.302 1.00 61.78 154 GLN A CA 1
ATOM 1152 C C . GLN A 1 154 ? -71.245 -18.105 18.006 1.00 61.78 154 GLN A C 1
ATOM 1154 O O . GLN A 1 154 ? -71.050 -17.953 19.206 1.00 61.78 154 GLN A O 1
ATOM 1159 N N . VAL A 1 155 ? -71.990 -17.240 17.312 1.00 64.62 155 VAL A N 1
ATOM 1160 C CA . VAL A 1 155 ? -73.097 -16.505 17.957 1.00 64.62 155 VAL A CA 1
ATOM 1161 C C . VAL A 1 155 ? -74.313 -16.532 17.028 1.00 64.62 155 VAL A C 1
ATOM 1163 O O . VAL A 1 155 ? -74.694 -15.530 16.437 1.00 64.62 155 VAL A O 1
ATOM 1166 N N . SER A 1 156 ? -74.936 -17.703 16.874 1.00 55.03 156 SER A N 1
ATOM 1167 C CA . SER A 1 156 ? -76.340 -17.767 16.458 1.00 55.03 156 SER A CA 1
ATOM 1168 C C . SER A 1 156 ? -77.167 -18.191 17.666 1.00 55.03 156 SER A C 1
ATOM 1170 O O . SER A 1 156 ? -77.180 -19.358 18.059 1.00 55.03 156 SER A O 1
ATOM 1172 N N . SER A 1 157 ? -77.779 -17.180 18.275 1.00 56.09 157 SER A N 1
ATOM 1173 C CA . SER A 1 157 ? -78.976 -17.216 19.116 1.00 56.09 157 SER A CA 1
ATOM 1174 C C . SER A 1 157 ? -79.690 -18.572 19.205 1.00 56.09 157 SER A C 1
ATOM 1176 O O . SER A 1 157 ? -80.343 -18.999 18.253 1.00 56.09 157 SER A O 1
ATOM 1178 N N . ARG A 1 158 ? -79.670 -19.189 20.391 1.00 60.53 158 ARG A N 1
ATOM 1179 C CA . ARG A 1 158 ? -80.760 -20.073 20.822 1.00 60.53 158 ARG A CA 1
ATOM 1180 C C . ARG A 1 158 ? -81.693 -19.263 21.715 1.00 60.53 158 ARG A C 1
ATOM 1182 O O . ARG A 1 158 ? -81.581 -19.282 22.935 1.00 60.53 158 ARG A O 1
ATOM 1189 N N . THR A 1 159 ? -82.535 -18.473 21.064 1.00 58.72 159 THR A N 1
ATOM 1190 C CA . THR A 1 159 ? -83.866 -18.151 21.574 1.00 58.72 159 THR A CA 1
ATOM 1191 C C . THR A 1 159 ? -84.788 -19.325 21.269 1.00 58.72 159 THR A C 1
ATOM 1193 O O . THR A 1 159 ? -84.661 -19.929 20.204 1.00 58.72 159 THR A O 1
ATOM 1196 N N . GLU A 1 160 ? -85.706 -19.540 22.211 1.00 48.88 160 GLU A N 1
ATOM 1197 C CA . GLU A 1 160 ? -86.781 -20.545 22.298 1.00 48.88 160 GLU A CA 1
ATOM 1198 C C . GLU A 1 160 ? -86.415 -21.871 22.980 1.00 48.88 160 GLU A C 1
ATOM 1200 O O . GLU A 1 160 ? -85.593 -22.658 22.454 1.00 48.88 160 GLU A O 1
#

Mean predicted aligned error: 16.18 Å